Protein AF-A0A0M7HK57-F1 (afdb_monomer)

Nearest PDB structures (foldseek):
  3glf-assembly2_J  TM=7.282E-01  e=4.839E+00  Escherichia coli K-12

Solvent-accessible surface area (backbone atoms only — not comparable to full-atom values): 4245 Å² total; per-residue (Å²): 109,60,66,55,43,51,26,34,55,29,28,60,72,75,40,77,41,80,79,53,57,93,43,39,70,62,37,42,65,45,23,77,38,35,43,68,67,54,40,55,51,49,38,52,50,54,53,56,50,58,72,51,62,82,47,92,63,60,66,65,60,53,52,50,55,51,50,54,54,50,53,67,28,51,72,89

pLDDT: mean 82.25, std 10.51, range [54.94, 95.81]

Foldseek 3Di:
DLLLLVQLLCLLVVHARDPCNVCRVVSVVLSVQFDNVLSVVLSVVVVVVVVVVVPCPPVVVVVVVNVVSVVVRRRD

Radius of gyration: 12.79 Å; Cα contacts (8 Å, |Δi|>4): 68; chains: 1; bounding box: 30×23×32 Å

Mean predicted aligned error: 6.75 Å

Sequence (76 aa):
MQRFFTDLNLAVHGAAARYFPSLAQSLAAIAARARPAPLAETGRWLTRQRALAGHPLNAKLFAHAALQRVVLSCQG

Secondary structure (DSSP, 8-state):
-HHHHHHHHHHHTTPPPSS-GGGHHHHHHHHTT--HHHHHHHHHHHHHHHHHTTS---HHHHHHHHHHHHHHHH--

Organism: NCBI:txid1331258

Structure (mmCIF, N/CA/C/O backbone):
data_AF-A0A0M7HK57-F1
#
_entry.id   AF-A0A0M7HK57-F1
#
loop_
_atom_site.group_PDB
_atom_site.id
_atom_site.type_symbol
_atom_site.label_atom_id
_atom_site.label_alt_id
_atom_site.label_comp_id
_atom_site.label_asym_id
_atom_site.label_entity_id
_atom_site.label_seq_id
_atom_site.pdbx_PDB_ins_code
_atom_site.Cartn_x
_atom_site.Cartn_y
_atom_site.Cartn_z
_atom_site.occupancy
_atom_site.B_iso_or_equiv
_atom_site.auth_seq_id
_atom_site.auth_comp_id
_atom_site.auth_asym_id
_atom_site.auth_atom_id
_atom_site.pdbx_PDB_model_num
ATOM 1 N N . MET A 1 1 ? 5.314 -4.422 -4.279 1.00 76.38 1 MET A N 1
ATOM 2 C CA . MET A 1 1 ? 4.425 -3.238 -4.202 1.00 76.38 1 MET A CA 1
ATOM 3 C C . MET A 1 1 ? 3.006 -3.487 -4.712 1.00 76.38 1 MET A C 1
ATOM 5 O O . MET A 1 1 ? 2.088 -3.288 -3.937 1.00 76.38 1 MET A O 1
ATOM 9 N N . GLN A 1 2 ? 2.779 -3.962 -5.944 1.00 83.00 2 GLN A N 1
ATOM 10 C CA . GLN A 1 2 ? 1.411 -4.149 -6.486 1.00 83.00 2 GLN A CA 1
ATOM 11 C C . GLN A 1 2 ? 0.516 -5.053 -5.619 1.00 83.00 2 GLN A C 1
ATOM 13 O O . GLN A 1 2 ? -0.550 -4.628 -5.196 1.00 83.00 2 GLN A O 1
ATOM 18 N N . ARG A 1 3 ? 0.997 -6.259 -5.279 1.00 89.31 3 ARG A N 1
ATOM 19 C CA . ARG A 1 3 ? 0.269 -7.211 -4.417 1.00 89.31 3 ARG A CA 1
ATOM 20 C C . ARG A 1 3 ? -0.063 -6.637 -3.033 1.00 89.31 3 ARG A C 1
ATOM 22 O O . ARG A 1 3 ? -1.125 -6.914 -2.501 1.00 89.31 3 ARG A O 1
ATOM 29 N N . PHE A 1 4 ? 0.817 -5.792 -2.491 1.00 88.31 4 PHE A N 1
ATOM 30 C CA . PHE A 1 4 ? 0.591 -5.118 -1.211 1.00 88.31 4 PHE A CA 1
ATOM 31 C C . PHE A 1 4 ? -0.554 -4.104 -1.318 1.00 88.31 4 PHE A C 1
ATOM 33 O O . PHE A 1 4 ? -1.444 -4.107 -0.483 1.00 88.31 4 PHE A O 1
ATOM 40 N N . PHE A 1 5 ? -0.596 -3.303 -2.390 1.00 88.56 5 PHE A N 1
ATOM 41 C CA . PHE A 1 5 ? -1.718 -2.391 -2.651 1.00 88.56 5 PHE A CA 1
ATOM 42 C C . PHE A 1 5 ? -3.036 -3.121 -2.912 1.00 88.56 5 PHE A C 1
ATOM 44 O O . PHE A 1 5 ? -4.091 -2.586 -2.580 1.00 88.56 5 PHE A O 1
ATOM 51 N N . THR A 1 6 ? -2.997 -4.325 -3.487 1.00 90.50 6 THR A N 1
ATOM 52 C CA . THR A 1 6 ? -4.195 -5.164 -3.606 1.00 90.50 6 THR A CA 1
ATOM 53 C C . THR A 1 6 ? -4.733 -5.542 -2.232 1.00 90.50 6 THR A C 1
ATOM 55 O O . THR A 1 6 ? -5.904 -5.294 -1.968 1.00 90.50 6 THR A O 1
ATOM 58 N N . ASP A 1 7 ? -3.887 -6.055 -1.340 1.00 93.19 7 ASP A N 1
ATOM 59 C CA . ASP A 1 7 ? -4.313 -6.409 0.018 1.00 93.19 7 ASP A CA 1
ATOM 60 C C . ASP A 1 7 ? -4.751 -5.190 0.837 1.0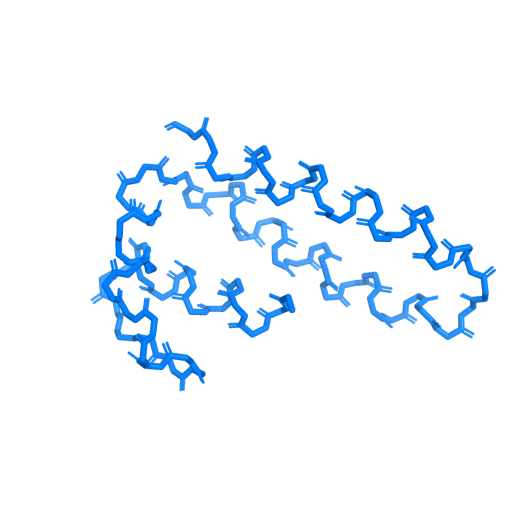0 93.19 7 ASP A C 1
ATOM 62 O O . ASP A 1 7 ? -5.676 -5.284 1.636 1.00 93.19 7 ASP A O 1
ATOM 66 N N . LEU A 1 8 ? -4.146 -4.025 0.600 1.00 90.12 8 LEU A N 1
ATOM 67 C CA . LEU A 1 8 ? -4.536 -2.783 1.264 1.00 90.12 8 LEU A CA 1
ATOM 68 C C . LEU A 1 8 ? -5.906 -2.274 0.788 1.00 90.12 8 LEU A C 1
ATOM 70 O O . LEU A 1 8 ? -6.702 -1.818 1.601 1.00 90.12 8 LEU A O 1
ATOM 74 N N . ASN A 1 9 ? -6.218 -2.406 -0.509 1.00 90.31 9 ASN A N 1
ATOM 75 C CA . ASN A 1 9 ? -7.563 -2.123 -1.027 1.00 90.31 9 ASN A CA 1
ATOM 76 C C . ASN A 1 9 ? -8.596 -3.109 -0.465 1.00 90.31 9 ASN A C 1
ATOM 78 O O . ASN A 1 9 ? -9.692 -2.691 -0.108 1.00 90.31 9 ASN A O 1
ATOM 82 N N . LEU A 1 10 ? -8.250 -4.396 -0.344 1.00 92.06 10 LEU A N 1
ATOM 83 C CA . LEU A 1 10 ? -9.121 -5.380 0.307 1.00 92.06 10 LEU A CA 1
ATOM 84 C C . LEU A 1 10 ? -9.397 -4.984 1.765 1.00 92.06 10 LEU A C 1
ATOM 86 O O . LEU A 1 10 ? -10.558 -4.906 2.159 1.00 92.06 10 LEU A O 1
ATOM 90 N N . ALA A 1 11 ? -8.356 -4.636 2.524 1.00 93.12 11 ALA A N 1
ATOM 91 C CA . ALA A 1 11 ? -8.475 -4.249 3.928 1.00 93.12 11 ALA A CA 1
ATOM 92 C C . ALA A 1 11 ? -9.335 -2.988 4.141 1.00 93.12 11 ALA A C 1
ATOM 94 O O . ALA A 1 11 ? -10.144 -2.957 5.065 1.00 93.12 11 ALA A O 1
ATOM 95 N N . VAL A 1 12 ? -9.226 -1.973 3.273 1.00 91.62 12 VAL A N 1
ATOM 96 C CA . VAL A 1 12 ? -10.075 -0.761 3.325 1.00 91.62 12 VAL A CA 1
ATOM 97 C C . VAL A 1 12 ? -11.559 -1.077 3.125 1.00 91.62 12 VAL A C 1
ATOM 99 O O . VAL A 1 12 ? -12.417 -0.391 3.674 1.00 91.62 12 VAL A O 1
ATOM 102 N N . HIS A 1 13 ? -11.870 -2.136 2.381 1.00 92.56 13 HIS A N 1
ATOM 103 C CA . HIS A 1 13 ? -13.236 -2.614 2.169 1.00 92.56 13 HIS A CA 1
ATOM 104 C C . HIS A 1 13 ? -13.637 -3.752 3.127 1.00 92.56 13 HIS A C 1
ATOM 106 O O . HIS A 1 13 ? -14.631 -4.431 2.884 1.00 92.56 13 HIS A O 1
ATOM 112 N N . GLY A 1 14 ? -12.880 -3.973 4.209 1.00 90.25 14 GLY A N 1
ATOM 113 C CA . GLY A 1 14 ? -13.182 -4.989 5.225 1.00 90.25 14 GLY A CA 1
ATOM 114 C C . GLY A 1 14 ? -12.946 -6.435 4.778 1.00 90.25 14 GLY A C 1
ATOM 115 O O . GLY A 1 14 ? -13.349 -7.365 5.472 1.00 90.25 14 GLY A O 1
ATOM 116 N N . ALA A 1 15 ? -12.300 -6.646 3.631 1.00 93.75 15 ALA A N 1
ATOM 117 C CA . ALA A 1 15 ? -11.963 -7.968 3.124 1.00 93.75 15 ALA A CA 1
ATOM 118 C C . ALA A 1 15 ? -10.596 -8.446 3.640 1.00 93.75 15 ALA A C 1
ATOM 120 O O . ALA A 1 15 ? -9.695 -7.658 3.938 1.00 93.75 15 ALA A O 1
ATOM 121 N N . ALA A 1 16 ? -10.429 -9.767 3.714 1.00 91.12 16 ALA A N 1
ATOM 122 C CA . ALA A 1 16 ? -9.182 -10.385 4.149 1.00 91.12 16 ALA A CA 1
ATOM 123 C C . ALA A 1 16 ? -8.040 -10.171 3.136 1.00 91.12 16 ALA A C 1
ATOM 125 O O . ALA A 1 16 ? -8.253 -10.161 1.921 1.00 91.12 16 ALA A O 1
ATOM 126 N N . ALA A 1 17 ? -6.809 -10.055 3.645 1.00 92.75 17 ALA A N 1
ATOM 127 C CA . ALA A 1 17 ? -5.606 -10.002 2.819 1.00 92.75 17 ALA A CA 1
ATOM 128 C C . ALA A 1 17 ? -5.408 -11.324 2.059 1.00 92.75 17 ALA A C 1
ATOM 130 O O . ALA A 1 17 ? -5.503 -12.405 2.640 1.00 92.75 17 ALA A O 1
ATOM 131 N N . ARG A 1 18 ? -5.101 -11.238 0.762 1.00 94.25 18 ARG A N 1
ATOM 132 C CA . ARG A 1 18 ? -4.944 -12.397 -0.125 1.00 94.25 18 ARG A CA 1
ATOM 133 C C . ARG A 1 18 ? -3.488 -12.824 -0.284 1.00 94.25 18 ARG A C 1
ATOM 135 O O . ARG A 1 18 ? -3.221 -14.019 -0.369 1.00 94.25 18 ARG A O 1
ATOM 142 N N . TYR A 1 19 ? -2.556 -11.878 -0.390 1.00 93.62 19 TYR A N 1
ATOM 143 C CA . TYR A 1 19 ? -1.154 -12.169 -0.713 1.00 93.62 19 TYR A CA 1
ATOM 144 C C . TYR A 1 19 ? -0.242 -12.198 0.513 1.00 93.62 19 TYR A C 1
ATOM 146 O O . TYR A 1 19 ? 0.715 -12.969 0.535 1.00 93.62 19 TYR A O 1
ATOM 154 N N . PHE A 1 20 ? -0.530 -11.376 1.519 1.00 92.88 20 PHE A N 1
ATOM 155 C CA . PHE A 1 20 ? 0.263 -11.242 2.737 1.00 92.88 20 PHE A CA 1
ATOM 156 C C . PHE A 1 20 ? -0.611 -11.403 3.990 1.00 92.88 20 PHE A C 1
ATOM 158 O O . PHE A 1 20 ? -0.763 -10.454 4.762 1.00 92.88 20 PHE A O 1
ATOM 165 N N . PRO A 1 21 ? -1.184 -12.599 4.230 1.00 92.81 21 PRO A N 1
ATOM 166 C CA . PRO A 1 21 ? -2.039 -12.840 5.394 1.00 92.81 21 PRO A CA 1
ATOM 167 C C . PRO A 1 21 ? -1.304 -12.618 6.725 1.00 92.81 21 PRO A C 1
ATOM 169 O O . PRO A 1 21 ? -1.906 -12.142 7.682 1.00 92.81 21 PRO A O 1
ATOM 172 N N . SER A 1 22 ? 0.011 -12.858 6.777 1.00 95.81 22 SER A N 1
ATOM 173 C CA . SER A 1 22 ? 0.842 -12.563 7.954 1.00 95.81 22 SER A CA 1
ATOM 174 C C . SER A 1 22 ? 0.924 -11.069 8.297 1.00 95.81 22 SER A C 1
ATOM 176 O O . SER A 1 22 ? 1.274 -10.725 9.420 1.00 95.81 22 SER A O 1
ATOM 178 N N . LEU A 1 23 ? 0.587 -10.179 7.357 1.00 93.12 23 LEU A N 1
ATOM 179 C CA . LEU A 1 23 ? 0.562 -8.728 7.553 1.00 93.12 23 LEU A CA 1
ATOM 180 C C . LEU A 1 23 ? -0.854 -8.186 7.792 1.00 93.12 23 LEU A C 1
ATOM 182 O O . LEU A 1 23 ? -1.024 -6.970 7.83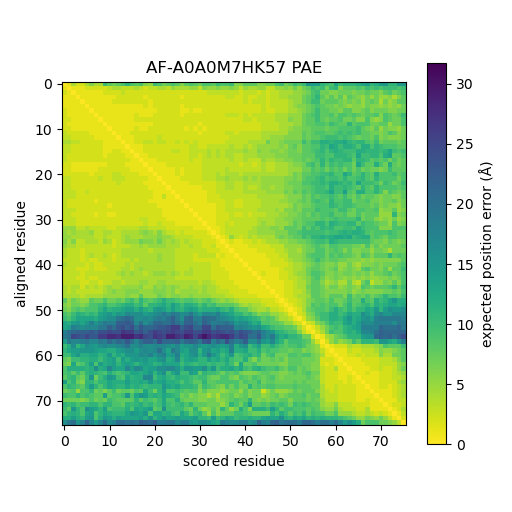7 1.00 93.12 23 LEU A O 1
ATOM 186 N N . ALA A 1 24 ? -1.874 -9.042 7.938 1.00 90.38 24 ALA A N 1
ATOM 187 C CA . ALA A 1 24 ? -3.279 -8.628 8.001 1.00 90.38 24 ALA A CA 1
ATOM 188 C C . ALA A 1 24 ? -3.551 -7.555 9.070 1.00 90.38 24 ALA A C 1
ATOM 190 O O . ALA A 1 24 ? -4.244 -6.576 8.797 1.00 90.38 24 ALA A O 1
ATOM 191 N N . GLN A 1 25 ? -2.951 -7.684 10.257 1.00 92.12 25 GLN A N 1
ATOM 192 C CA . GLN A 1 25 ? -3.110 -6.701 11.331 1.00 92.12 25 GLN A CA 1
ATOM 193 C C . GLN A 1 25 ? -2.495 -5.341 10.965 1.00 92.12 25 GLN A C 1
ATOM 195 O O . GLN A 1 25 ? -3.122 -4.298 11.153 1.00 92.12 25 GLN A O 1
ATOM 200 N N . SER A 1 26 ? -1.289 -5.338 10.393 1.00 92.19 26 SER A N 1
ATOM 201 C CA . SER A 1 26 ? -0.634 -4.113 9.924 1.00 92.19 26 SER A CA 1
ATOM 202 C C . SER A 1 26 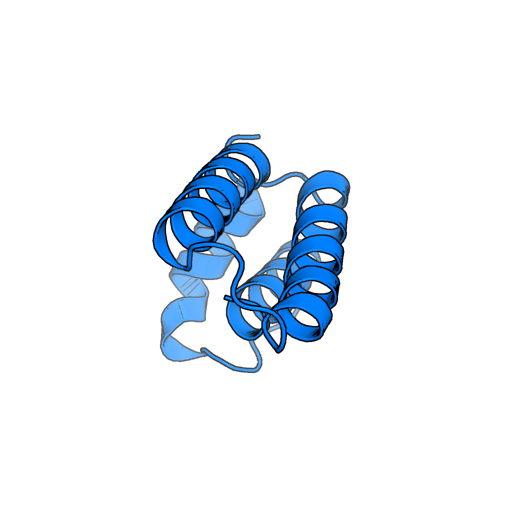? -1.392 -3.474 8.758 1.00 92.19 26 SER A C 1
ATOM 204 O O . SER A 1 26 ? -1.538 -2.256 8.716 1.00 92.19 26 SER A O 1
ATOM 206 N N . LEU A 1 27 ? -1.921 -4.285 7.838 1.00 92.19 27 LEU A N 1
ATOM 207 C CA . LEU A 1 27 ? -2.755 -3.822 6.729 1.00 92.19 27 LEU A CA 1
ATOM 208 C C . LEU A 1 27 ? -4.036 -3.155 7.235 1.00 92.19 27 LEU A C 1
ATOM 210 O O . LEU A 1 27 ? -4.361 -2.072 6.760 1.00 92.19 27 LEU A O 1
ATOM 214 N N . ALA A 1 28 ? -4.711 -3.736 8.230 1.00 90.38 28 ALA A N 1
ATOM 215 C CA . ALA A 1 28 ? -5.894 -3.141 8.850 1.00 90.38 28 ALA A CA 1
ATOM 216 C C . ALA A 1 28 ? -5.579 -1.793 9.527 1.00 90.38 28 ALA A C 1
ATOM 218 O O . ALA A 1 28 ? -6.313 -0.823 9.351 1.00 90.38 28 ALA A O 1
ATOM 219 N N . ALA A 1 29 ? -4.450 -1.693 10.237 1.00 91.38 29 ALA A N 1
ATOM 220 C CA . ALA A 1 29 ? -4.025 -0.453 10.895 1.00 91.38 29 ALA A CA 1
ATOM 221 C C . ALA A 1 29 ? -3.686 0.685 9.910 1.00 91.38 29 ALA A C 1
ATOM 223 O O . ALA A 1 29 ? -3.857 1.864 10.238 1.00 91.38 29 ALA A O 1
ATOM 224 N N . ILE A 1 30 ? -3.189 0.345 8.715 1.00 89.88 30 ILE A N 1
ATOM 225 C CA . ILE A 1 30 ? -2.956 1.307 7.629 1.00 89.88 30 ILE A CA 1
ATOM 226 C C . ILE A 1 30 ? -4.279 1.636 6.925 1.00 89.88 30 ILE A C 1
ATOM 228 O O . ILE A 1 30 ? -4.552 2.801 6.660 1.00 89.88 30 ILE A O 1
ATOM 232 N N . ALA A 1 31 ? -5.123 0.638 6.660 1.00 89.00 31 ALA A N 1
ATOM 233 C CA . ALA A 1 31 ? -6.422 0.824 6.020 1.00 89.00 31 ALA A CA 1
ATOM 234 C C . ALA A 1 31 ? -7.340 1.759 6.821 1.00 89.00 31 ALA A C 1
ATOM 236 O O . ALA A 1 31 ? -7.995 2.612 6.231 1.00 89.00 31 ALA A O 1
ATOM 237 N N . ALA A 1 32 ? -7.317 1.670 8.155 1.00 89.31 32 ALA A N 1
ATOM 238 C CA . ALA A 1 32 ? -8.118 2.510 9.048 1.00 89.31 32 ALA A CA 1
ATOM 239 C C . ALA A 1 32 ? -7.846 4.022 8.918 1.00 89.31 32 ALA A C 1
ATOM 241 O O . ALA A 1 32 ? -8.702 4.828 9.269 1.00 89.31 32 ALA A O 1
ATOM 242 N N . ARG A 1 33 ? -6.664 4.410 8.424 1.00 87.44 33 ARG A N 1
ATOM 243 C CA . ARG A 1 33 ? -6.243 5.812 8.235 1.00 87.44 33 ARG A CA 1
ATOM 244 C C . ARG A 1 33 ? -6.070 6.195 6.764 1.00 87.44 33 ARG A C 1
ATOM 246 O O . ARG A 1 33 ? -5.591 7.273 6.448 1.00 87.44 33 ARG A O 1
ATOM 253 N N . ALA A 1 34 ? -6.375 5.294 5.837 1.00 85.38 34 ALA A N 1
ATOM 254 C CA . ALA A 1 34 ? -6.105 5.526 4.428 1.00 85.38 34 ALA A CA 1
ATOM 255 C C . ALA A 1 34 ? -7.381 5.900 3.673 1.00 85.38 34 ALA A C 1
ATOM 257 O O . ALA A 1 34 ? -8.470 5.396 3.941 1.00 85.38 34 ALA A O 1
ATOM 258 N N . ARG A 1 35 ? -7.243 6.775 2.674 1.00 84.19 35 ARG A N 1
ATOM 259 C CA . ARG A 1 35 ? -8.366 7.171 1.817 1.00 84.19 35 ARG A CA 1
ATOM 260 C C . ARG A 1 35 ? -8.497 6.186 0.644 1.00 84.19 35 ARG A C 1
ATOM 262 O O . ARG A 1 35 ? -7.523 6.010 -0.093 1.00 84.19 35 ARG A O 1
ATOM 269 N N . PRO A 1 36 ? -9.683 5.593 0.397 1.00 83.62 36 PRO A N 1
ATOM 270 C CA . PRO A 1 36 ? -9.854 4.563 -0.634 1.00 83.62 36 PRO A CA 1
ATOM 271 C C . PRO A 1 36 ? -9.469 5.024 -2.050 1.00 83.62 36 PRO A C 1
ATOM 273 O O . PRO A 1 36 ? -8.794 4.308 -2.790 1.00 83.62 36 PRO A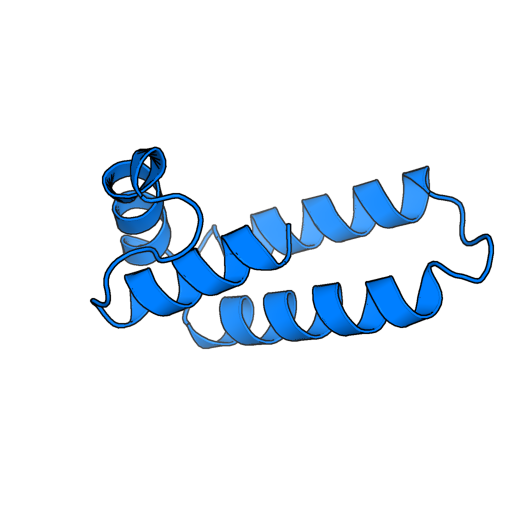 O 1
ATOM 276 N N . ALA A 1 37 ? -9.857 6.245 -2.437 1.00 85.75 37 ALA A N 1
ATOM 277 C CA . ALA A 1 37 ? -9.617 6.753 -3.789 1.00 85.75 37 ALA A CA 1
ATOM 278 C C . ALA A 1 37 ? -8.112 6.944 -4.119 1.00 85.75 37 ALA A C 1
ATOM 280 O O . ALA A 1 37 ? -7.660 6.372 -5.119 1.00 85.75 37 ALA A O 1
ATOM 281 N N . PRO A 1 38 ? -7.302 7.640 -3.288 1.00 84.12 38 PRO A N 1
ATOM 282 C CA . PRO A 1 38 ? -5.848 7.742 -3.480 1.00 84.12 38 PRO A CA 1
ATOM 283 C C . PRO A 1 38 ? -5.111 6.396 -3.509 1.00 84.12 38 PRO A C 1
ATOM 285 O O . PRO A 1 38 ? -4.144 6.225 -4.262 1.00 84.12 38 PRO A O 1
ATOM 288 N N . LEU A 1 39 ? -5.572 5.421 -2.720 1.00 84.88 39 LEU A N 1
ATOM 289 C CA . LEU A 1 39 ? -5.008 4.071 -2.699 1.00 84.88 39 LEU A CA 1
ATOM 290 C C . LEU A 1 39 ? -5.254 3.323 -4.007 1.00 84.88 39 LEU A C 1
ATOM 292 O O . LEU A 1 39 ? -4.319 2.769 -4.596 1.00 84.88 39 LEU A O 1
ATOM 296 N N . ALA A 1 40 ? -6.497 3.324 -4.488 1.00 85.00 40 ALA A N 1
ATOM 297 C CA . ALA A 1 40 ? -6.858 2.680 -5.744 1.00 85.00 40 ALA A CA 1
ATOM 298 C C . ALA A 1 40 ? -6.108 3.313 -6.930 1.00 85.00 40 ALA A C 1
ATOM 300 O O . ALA A 1 40 ? -5.615 2.610 -7.817 1.00 85.00 40 ALA A O 1
ATOM 301 N N . GLU A 1 41 ? -5.961 4.641 -6.938 1.00 86.19 41 GLU A N 1
ATOM 302 C CA . GLU A 1 41 ? -5.207 5.349 -7.972 1.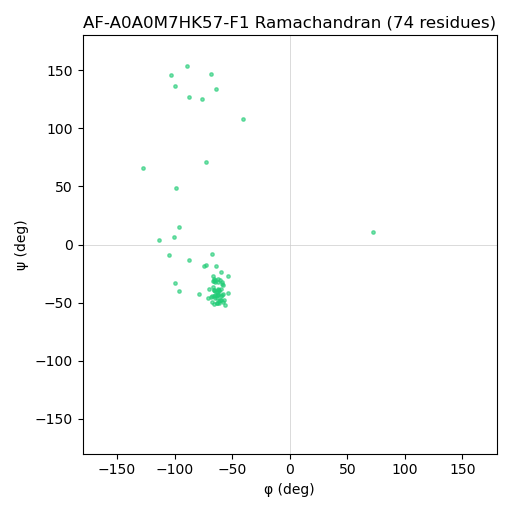00 86.19 41 GLU A CA 1
ATOM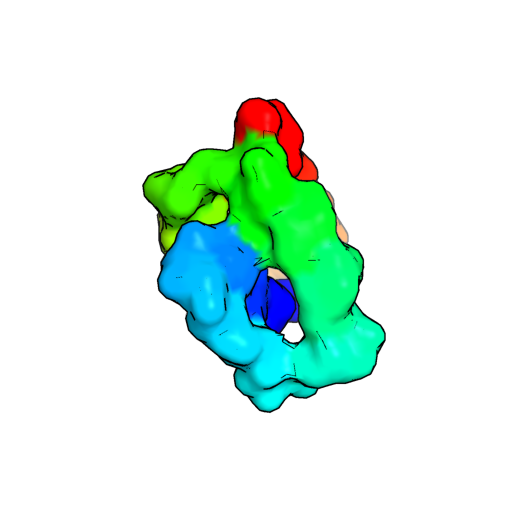 303 C C . GLU A 1 41 ? -3.716 4.990 -7.957 1.00 86.19 41 GLU A C 1
ATOM 305 O O . GLU A 1 41 ? -3.132 4.719 -9.010 1.00 86.19 41 GLU A O 1
ATOM 310 N N . THR A 1 42 ? -3.106 4.920 -6.774 1.00 84.94 42 THR A N 1
ATOM 311 C CA . THR A 1 42 ? -1.694 4.544 -6.620 1.00 84.94 42 THR A CA 1
ATOM 312 C C . THR A 1 42 ? -1.445 3.092 -7.027 1.00 84.94 42 THR A C 1
ATOM 314 O O . THR A 1 42 ? -0.479 2.820 -7.742 1.00 84.94 42 THR A O 1
ATOM 317 N N . GLY A 1 43 ? -2.353 2.169 -6.697 1.00 84.00 43 GLY A N 1
ATOM 318 C CA . GLY A 1 43 ? -2.295 0.784 -7.178 1.00 84.00 43 GLY A CA 1
ATOM 319 C C . GLY A 1 43 ? -2.340 0.680 -8.711 1.00 84.00 43 GLY A C 1
ATOM 320 O O . GLY A 1 43 ? -1.530 -0.031 -9.320 1.00 84.00 43 GLY A O 1
ATOM 321 N N . ARG A 1 44 ? -3.229 1.447 -9.360 1.00 85.06 44 ARG A N 1
ATOM 322 C CA . ARG A 1 44 ? -3.295 1.534 -10.832 1.00 85.06 44 ARG A CA 1
ATOM 323 C C . ARG A 1 44 ? -2.019 2.128 -11.425 1.00 85.06 44 ARG A C 1
ATOM 325 O O . ARG A 1 44 ? -1.496 1.597 -12.405 1.00 85.06 44 ARG A O 1
ATOM 332 N N . TRP A 1 45 ? -1.492 3.197 -10.829 1.00 84.44 45 TRP A N 1
ATOM 333 C CA . TRP A 1 45 ? -0.245 3.823 -11.269 1.00 84.44 45 TRP A CA 1
ATOM 334 C C . TRP A 1 45 ? 0.937 2.846 -11.185 1.00 84.44 45 TRP A C 1
ATOM 336 O O . TRP A 1 45 ? 1.622 2.650 -12.185 1.00 84.44 45 TRP A O 1
ATOM 346 N N . LEU A 1 46 ? 1.109 2.139 -10.062 1.00 80.00 46 LEU A N 1
ATOM 347 C CA . LEU A 1 46 ? 2.154 1.117 -9.888 1.00 80.00 46 LEU A CA 1
ATOM 348 C C . LEU A 1 46 ? 2.058 -0.022 -10.915 1.00 80.00 46 LEU A C 1
ATOM 350 O O . LEU A 1 46 ? 3.072 -0.608 -11.299 1.00 80.00 46 LEU A O 1
ATOM 354 N N . THR A 1 47 ? 0.846 -0.360 -11.353 1.00 81.50 47 THR A N 1
ATOM 355 C CA . THR A 1 47 ? 0.624 -1.375 -12.393 1.00 81.50 47 THR A CA 1
ATOM 356 C C . THR A 1 47 ? 1.071 -0.868 -13.762 1.00 81.50 47 THR A C 1
ATOM 358 O O . THR A 1 47 ?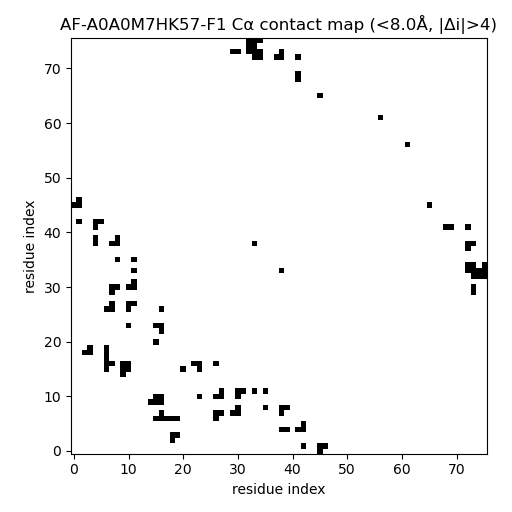 1.833 -1.553 -14.442 1.00 81.50 47 THR A O 1
ATOM 361 N N . ARG A 1 48 ? 0.697 0.367 -14.126 1.00 80.38 48 ARG A N 1
ATOM 362 C CA . ARG A 1 48 ? 1.127 1.007 -15.381 1.00 80.38 48 ARG A CA 1
ATOM 363 C C . ARG A 1 48 ? 2.638 1.208 -15.453 1.00 80.38 48 ARG A C 1
ATOM 365 O O . ARG A 1 48 ? 3.232 0.971 -16.495 1.00 80.38 48 ARG A O 1
ATOM 372 N N . GLN A 1 49 ? 3.277 1.584 -14.349 1.00 75.06 49 GLN A N 1
ATOM 373 C CA . GLN A 1 49 ? 4.727 1.783 -14.335 1.00 75.06 49 GLN A CA 1
ATOM 374 C C . GLN A 1 49 ? 5.517 0.486 -14.556 1.00 75.06 49 GLN A C 1
ATOM 376 O O . GLN A 1 49 ? 6.579 0.515 -15.164 1.00 75.06 49 GLN A O 1
ATOM 381 N N . ARG A 1 50 ? 4.989 -0.674 -14.143 1.00 69.25 50 ARG A N 1
ATOM 382 C CA . ARG A 1 50 ? 5.628 -1.966 -14.438 1.00 69.25 50 ARG A CA 1
ATOM 383 C C . ARG A 1 50 ? 5.613 -2.307 -15.927 1.00 69.25 50 ARG A C 1
ATOM 385 O O . ARG A 1 50 ? 6.553 -2.940 -16.388 1.00 69.25 50 ARG A O 1
ATOM 392 N N . ALA A 1 51 ? 4.597 -1.870 -16.671 1.00 65.69 51 ALA A N 1
ATOM 393 C CA . ALA A 1 51 ? 4.587 -2.009 -18.128 1.00 65.69 51 ALA A CA 1
ATOM 394 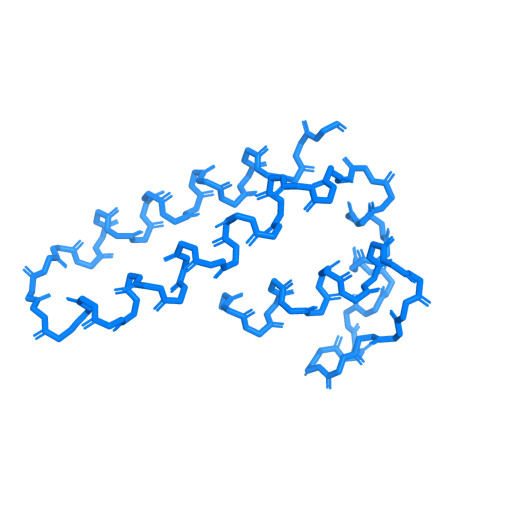C C . ALA A 1 51 ? 5.683 -1.153 -18.794 1.00 65.69 51 ALA A C 1
ATOM 396 O O . ALA A 1 51 ? 6.201 -1.523 -19.841 1.00 65.69 51 ALA A O 1
ATOM 397 N N . LEU A 1 52 ? 6.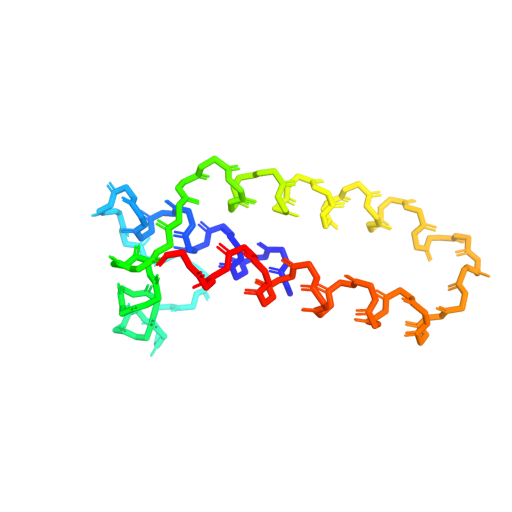081 -0.048 -18.154 1.00 63.44 52 LEU A N 1
ATOM 398 C CA . LEU A 1 52 ? 7.144 0.848 -18.620 1.00 63.44 52 LEU A CA 1
ATOM 399 C C . LEU A 1 52 ? 8.547 0.427 -18.151 1.00 63.44 52 LEU A C 1
ATOM 401 O O . LEU A 1 52 ? 9.534 0.902 -18.700 1.00 63.44 52 LEU A O 1
ATOM 405 N N . ALA A 1 53 ? 8.650 -0.492 -17.185 1.00 59.16 53 ALA A N 1
ATOM 406 C CA . ALA A 1 53 ? 9.923 -0.982 -16.645 1.00 59.16 53 ALA A CA 1
ATOM 407 C C . ALA A 1 53 ? 10.758 -1.806 -17.648 1.00 59.16 53 ALA A C 1
ATOM 409 O O . ALA A 1 53 ? 11.905 -2.131 -17.356 1.00 59.16 53 ALA A O 1
ATOM 410 N N . GLY A 1 54 ? 10.200 -2.146 -18.818 1.00 60.81 54 GLY A N 1
ATOM 411 C CA . GLY A 1 54 ? 10.960 -2.709 -19.939 1.00 60.81 54 GLY A CA 1
ATOM 412 C C . GLY A 1 54 ? 11.860 -1.686 -20.644 1.00 60.81 54 GLY A C 1
ATOM 413 O O . GLY A 1 54 ? 12.797 -2.078 -21.331 1.00 60.81 54 GLY A O 1
ATOM 414 N N . HIS A 1 55 ? 11.614 -0.386 -20.454 1.00 55.84 55 HIS A N 1
ATOM 415 C CA . HIS A 1 55 ? 12.488 0.689 -20.916 1.00 55.84 55 HIS A CA 1
ATOM 416 C C . HIS A 1 55 ? 13.348 1.163 -19.731 1.00 55.84 55 HIS A C 1
ATOM 418 O O . HIS A 1 55 ? 12.803 1.321 -18.635 1.00 55.84 55 HIS A O 1
ATOM 424 N N . PRO A 1 56 ? 14.664 1.404 -19.895 1.00 57.03 56 PRO A N 1
ATOM 425 C CA . PRO A 1 56 ? 15.557 1.770 -18.797 1.00 57.03 56 PRO A CA 1
ATOM 426 C C . PRO A 1 56 ? 15.309 3.213 -18.335 1.00 57.03 56 PRO A C 1
ATOM 428 O O . PRO A 1 56 ? 16.107 4.118 -18.557 1.00 57.03 56 PRO A O 1
ATOM 431 N N . LEU A 1 57 ? 14.180 3.452 -17.675 1.00 57.75 57 LEU A N 1
ATOM 432 C CA . LEU A 1 57 ? 14.013 4.603 -16.806 1.00 57.75 57 LEU A CA 1
ATOM 433 C C . LEU A 1 57 ? 14.769 4.280 -15.514 1.00 57.75 57 LEU A C 1
ATOM 435 O O . LEU A 1 57 ? 14.545 3.227 -14.921 1.00 57.75 57 LEU A O 1
ATOM 439 N N . ASN A 1 58 ? 15.695 5.154 -15.112 1.00 68.19 58 ASN A N 1
ATOM 440 C CA . ASN A 1 58 ? 16.592 4.969 -13.968 1.00 68.19 58 ASN A CA 1
ATOM 441 C C . ASN A 1 58 ? 15.848 4.340 -12.773 1.00 68.19 58 ASN A C 1
ATOM 443 O O . ASN A 1 58 ? 15.024 4.993 -12.130 1.00 68.19 58 ASN A O 1
ATOM 447 N N . ALA A 1 59 ? 16.131 3.062 -12.491 1.00 69.44 59 ALA A N 1
ATOM 448 C CA . ALA A 1 59 ? 15.405 2.261 -11.502 1.00 69.44 59 ALA A CA 1
ATOM 449 C C . ALA A 1 59 ? 15.351 2.936 -10.119 1.00 69.44 59 ALA A C 1
ATOM 451 O O . ALA A 1 59 ? 14.391 2.755 -9.369 1.00 69.44 59 ALA A O 1
ATOM 452 N N . LYS A 1 60 ? 16.345 3.779 -9.807 1.00 75.12 60 LYS A N 1
ATOM 453 C CA . LYS A 1 60 ? 16.395 4.600 -8.594 1.00 75.12 60 LYS A CA 1
ATOM 454 C C . LYS A 1 60 ? 15.340 5.711 -8.589 1.00 75.12 60 LYS A C 1
ATOM 456 O O . LYS A 1 60 ? 14.660 5.881 -7.582 1.00 75.12 60 LYS A O 1
ATOM 461 N N . LEU A 1 61 ? 15.173 6.436 -9.698 1.00 72.19 61 LEU A N 1
ATOM 462 C CA . LEU A 1 61 ? 14.124 7.456 -9.841 1.00 72.19 61 LEU A CA 1
ATOM 463 C C . LEU A 1 61 ? 12.734 6.825 -9.752 1.00 72.19 61 LEU A C 1
ATOM 465 O O . LEU A 1 61 ? 11.858 7.363 -9.078 1.00 72.19 61 LEU A O 1
ATOM 469 N N . PHE A 1 62 ? 12.553 5.655 -10.371 1.00 73.31 62 PHE A N 1
ATOM 470 C CA . PHE A 1 62 ? 11.303 4.911 -10.264 1.00 73.31 62 PHE A CA 1
ATOM 471 C C . PHE A 1 62 ? 11.005 4.500 -8.815 1.00 73.31 62 PHE A C 1
ATOM 473 O O . PHE A 1 62 ? 9.906 4.748 -8.318 1.00 73.31 62 PHE A O 1
ATOM 480 N N . ALA A 1 63 ? 11.988 3.926 -8.113 1.00 77.44 63 ALA A N 1
ATOM 481 C CA . ALA A 1 63 ? 11.838 3.557 -6.709 1.00 77.44 63 ALA A CA 1
ATOM 482 C C . ALA A 1 63 ? 11.500 4.774 -5.834 1.00 77.44 63 ALA A C 1
ATOM 484 O O . ALA A 1 63 ? 10.594 4.695 -5.006 1.00 77.44 63 ALA A O 1
ATOM 485 N N . HIS A 1 64 ? 12.166 5.909 -6.056 1.00 78.31 64 HIS A N 1
ATOM 486 C CA . HIS A 1 64 ? 11.915 7.141 -5.311 1.00 78.31 64 HIS A CA 1
ATOM 487 C C . HIS A 1 64 ? 10.488 7.668 -5.527 1.00 78.31 64 HIS A C 1
ATOM 489 O O . HIS A 1 64 ? 9.757 7.876 -4.559 1.00 78.31 64 HIS A O 1
ATOM 495 N N . ALA A 1 65 ? 10.053 7.796 -6.785 1.00 77.94 65 ALA A N 1
ATOM 496 C CA . ALA A 1 65 ? 8.707 8.258 -7.122 1.00 77.94 65 ALA A CA 1
ATOM 497 C C . ALA A 1 65 ? 7.616 7.309 -6.592 1.00 77.94 65 ALA A C 1
ATOM 499 O O . ALA A 1 65 ? 6.579 7.754 -6.096 1.00 77.94 65 ALA A O 1
ATOM 500 N N . ALA A 1 66 ? 7.858 5.994 -6.648 1.00 79.94 66 ALA A N 1
ATOM 501 C CA . ALA A 1 66 ? 6.943 5.001 -6.100 1.00 79.94 66 ALA A CA 1
ATOM 502 C C . ALA A 1 66 ? 6.816 5.122 -4.577 1.00 79.94 66 ALA A C 1
ATOM 504 O O . ALA A 1 66 ? 5.698 5.126 -4.067 1.00 79.94 66 ALA A O 1
ATOM 505 N N . LEU A 1 67 ? 7.934 5.260 -3.858 1.00 82.44 67 LEU A N 1
ATOM 506 C CA . LEU A 1 67 ? 7.935 5.411 -2.401 1.00 82.44 67 LEU A CA 1
ATOM 507 C C . LEU A 1 67 ? 7.228 6.695 -1.959 1.00 82.44 67 LEU A C 1
ATOM 509 O O . LEU A 1 67 ? 6.372 6.629 -1.078 1.00 82.44 67 LEU A O 1
ATOM 513 N N . GLN A 1 68 ? 7.513 7.833 -2.602 1.00 83.94 68 GLN A N 1
ATOM 514 C CA . GLN A 1 68 ? 6.833 9.097 -2.299 1.00 83.94 68 GLN A CA 1
ATOM 515 C C . GLN A 1 68 ? 5.315 8.972 -2.462 1.00 83.94 68 GLN A C 1
ATOM 517 O O . GLN A 1 68 ? 4.556 9.339 -1.566 1.00 83.94 68 GLN A O 1
ATOM 522 N N . ARG A 1 69 ? 4.857 8.393 -3.578 1.00 80.50 69 ARG A N 1
ATOM 523 C CA . ARG A 1 69 ? 3.423 8.242 -3.842 1.00 80.50 69 ARG A CA 1
ATOM 524 C C . ARG A 1 69 ? 2.739 7.283 -2.864 1.00 80.50 69 ARG A C 1
ATOM 526 O O . ARG A 1 69 ? 1.609 7.538 -2.459 1.00 80.50 69 ARG A O 1
ATOM 533 N N . VAL A 1 70 ? 3.422 6.208 -2.459 1.00 81.75 70 VAL A N 1
ATOM 534 C CA . VAL A 1 70 ? 2.913 5.260 -1.453 1.00 81.75 70 VAL A CA 1
ATOM 535 C C . VAL A 1 70 ? 2.679 5.968 -0.122 1.00 81.75 70 VAL A C 1
ATOM 537 O O . VAL A 1 70 ? 1.582 5.869 0.422 1.00 81.75 70 VAL A O 1
ATOM 540 N N . VAL A 1 71 ? 3.670 6.714 0.372 1.00 82.94 71 VAL A N 1
ATOM 541 C CA . VAL A 1 71 ? 3.562 7.445 1.645 1.00 82.94 71 VAL A CA 1
ATOM 542 C C . VAL A 1 71 ? 2.382 8.414 1.612 1.00 82.94 71 VAL A C 1
ATOM 544 O O . VAL A 1 71 ? 1.526 8.355 2.492 1.00 82.94 71 VAL A O 1
ATOM 547 N N . LEU A 1 72 ? 2.275 9.226 0.556 1.00 80.38 72 LEU A N 1
ATOM 548 C CA . LEU A 1 72 ? 1.183 10.193 0.407 1.00 80.38 72 LEU A CA 1
ATOM 549 C C . LEU A 1 72 ? -0.201 9.529 0.333 1.00 80.38 72 LEU A C 1
ATOM 551 O O . LEU A 1 72 ? -1.178 10.097 0.808 1.00 80.38 72 LEU A O 1
ATOM 555 N N . SER A 1 73 ? -0.304 8.318 -0.223 1.00 75.12 73 SER A N 1
ATOM 556 C CA . SER A 1 73 ? -1.580 7.589 -0.284 1.00 75.12 73 SER A CA 1
ATOM 557 C C . SER A 1 73 ? -2.024 6.985 1.056 1.00 75.12 73 SER A C 1
ATOM 559 O O . SER A 1 73 ? -3.203 6.673 1.217 1.00 75.12 73 SER A O 1
ATOM 561 N N . CYS A 1 74 ? -1.097 6.834 2.007 1.00 71.12 74 CYS A N 1
ATOM 562 C CA . CYS A 1 74 ? -1.331 6.195 3.304 1.00 71.12 74 CYS A CA 1
ATOM 563 C C . CYS A 1 74 ? -1.428 7.182 4.487 1.00 71.12 74 CYS A C 1
ATOM 565 O O . CYS A 1 74 ? -1.761 6.749 5.587 1.00 71.12 74 CYS A O 1
ATOM 567 N N . GLN A 1 75 ? -1.115 8.471 4.300 1.00 68.75 75 GLN A N 1
ATOM 568 C CA . GLN A 1 75 ? -1.111 9.506 5.355 1.00 68.75 75 GLN A CA 1
ATOM 569 C C . GLN A 1 75 ? -2.394 10.368 5.364 1.00 68.75 75 GLN A C 1
ATOM 571 O O . GLN A 1 75 ? -2.322 11.593 5.361 1.00 68.75 75 GLN A O 1
ATOM 576 N N . GLY A 1 76 ? -3.569 9.733 5.323 1.00 54.94 76 GLY A N 1
ATOM 577 C CA . GLY A 1 76 ? -4.872 10.406 5.206 1.00 54.94 76 GLY A CA 1
ATOM 578 C C . GLY A 1 76 ? -5.569 10.728 6.518 1.00 54.94 76 GLY A C 1
ATOM 579 O O . GLY A 1 76 ? -5.370 9.980 7.496 1.00 54.94 76 GLY A O 1
#